Protein AF-A0A956PNG9-F1 (afdb_monomer_lite)

Sequence (111 aa):
MTDDPRANLARVPSYIQSGRLEEAERLLISVLRDAEEESDTYWEGLLTLTELYERQERYREALILSREVPDKLSPDSELGKRGRRLRARLHEAEGEDDLARDCLRSLGLWS

Radius of gyration: 14.2 Å; chains: 1; bounding box: 41×21×38 Å

Secondary structure (DSSP, 8-state):
----HHHHHHHHHHHHHTT-HHHHHHHHHHHHHHSPTTSHHHHHHHHHHHHHHHHTT-HHHHHHHHTTSTTTS-TTSHHHHHHHHHHHHHHHHTT-HHHHHHHHHTTT---

pLDDT: mean 90.23, std 11.83, range [42.38, 98.06]

Foldseek 3Di:
DLPALQVLLVCLVVCVVVVVLVVSLVSLVSSCVRDDPPDPSNLSSLLVNLVSCVVVVVLVVSLVSLVVQAPSDDLPDPSNVSSLQSNLVSCVSVVVNVSSVVSVVSNVNDD

Structure (mmCIF, N/CA/C/O backbone):
data_AF-A0A956PNG9-F1
#
_entry.id   AF-A0A956PNG9-F1
#
loop_
_atom_site.group_PDB
_atom_site.id
_atom_site.type_symbol
_atom_site.label_atom_id
_atom_site.label_alt_id
_atom_site.label_comp_id
_atom_site.label_asym_id
_atom_site.label_entity_id
_atom_site.label_seq_id
_atom_site.pdbx_PDB_ins_code
_atom_site.Cartn_x
_atom_site.Cartn_y
_atom_site.Cartn_z
_atom_site.occupancy
_atom_site.B_iso_or_equiv
_atom_site.auth_seq_id
_atom_site.auth_comp_id
_atom_site.auth_asym_id
_atom_site.auth_atom_id
_atom_site.pdbx_PDB_model_num
ATOM 1 N N . MET A 1 1 ? 22.712 3.389 12.813 1.00 44.28 1 MET A N 1
ATOM 2 C CA . MET A 1 1 ? 22.527 2.450 11.693 1.00 44.28 1 MET A CA 1
ATOM 3 C C . MET A 1 1 ? 21.123 2.668 11.185 1.00 44.28 1 MET A C 1
ATOM 5 O O . MET A 1 1 ? 20.191 2.415 11.933 1.00 44.28 1 MET A O 1
ATOM 9 N N . THR A 1 2 ? 20.977 3.256 10.005 1.00 57.44 2 THR A N 1
ATOM 10 C CA . THR A 1 2 ? 19.720 3.199 9.256 1.00 57.44 2 THR A CA 1
ATOM 11 C C . THR A 1 2 ? 19.603 1.767 8.744 1.00 57.44 2 THR A C 1
ATOM 13 O O . THR A 1 2 ? 20.495 1.298 8.039 1.00 57.44 2 THR A O 1
ATOM 16 N N . ASP A 1 3 ? 18.590 1.037 9.209 1.00 72.81 3 ASP A N 1
ATOM 17 C CA . ASP A 1 3 ? 18.299 -0.310 8.712 1.00 72.81 3 ASP A CA 1
ATOM 18 C C . ASP A 1 3 ? 17.940 -0.227 7.217 1.00 72.81 3 ASP A C 1
ATOM 20 O O . ASP A 1 3 ? 17.276 0.721 6.795 1.00 72.81 3 ASP A O 1
ATOM 24 N N . ASP A 1 4 ? 18.386 -1.205 6.422 1.00 91.19 4 ASP A N 1
ATOM 25 C CA . ASP A 1 4 ? 18.098 -1.301 4.984 1.00 91.19 4 ASP A CA 1
ATOM 26 C C . ASP A 1 4 ? 16.578 -1.184 4.728 1.00 91.19 4 ASP A C 1
ATOM 28 O O . ASP A 1 4 ? 15.807 -1.953 5.320 1.00 91.19 4 ASP A O 1
ATOM 32 N N . PRO A 1 5 ? 16.111 -0.249 3.872 1.00 95.56 5 PRO A N 1
ATOM 33 C CA . PRO A 1 5 ? 14.685 -0.052 3.610 1.00 95.56 5 PRO A CA 1
ATOM 34 C C . PRO A 1 5 ? 13.999 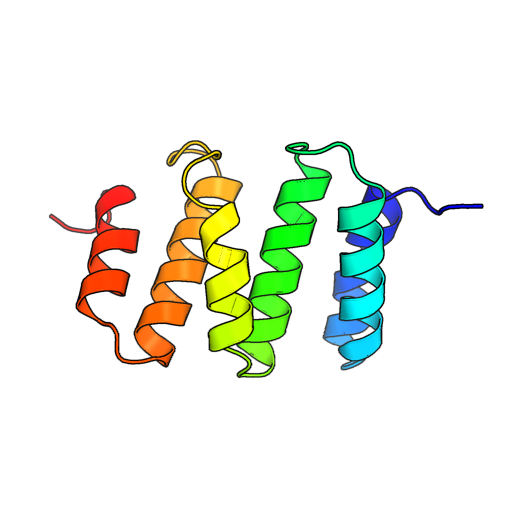-1.339 3.141 1.00 95.56 5 PRO A C 1
ATOM 36 O O . PRO A 1 5 ? 12.860 -1.603 3.527 1.00 95.56 5 PRO A O 1
ATOM 39 N N . ARG A 1 6 ? 14.699 -2.204 2.398 1.00 96.25 6 ARG A N 1
ATOM 40 C CA . ARG A 1 6 ? 14.147 -3.496 1.981 1.00 96.25 6 ARG A CA 1
ATOM 41 C C . ARG A 1 6 ? 13.960 -4.446 3.167 1.00 96.25 6 ARG A C 1
ATOM 43 O O . ARG A 1 6 ? 12.920 -5.096 3.281 1.00 96.25 6 ARG A O 1
ATOM 50 N N . ALA A 1 7 ? 14.932 -4.512 4.075 1.00 95.88 7 ALA A N 1
ATOM 51 C CA . ALA A 1 7 ? 14.825 -5.299 5.304 1.00 95.88 7 ALA A CA 1
ATOM 52 C C . ALA A 1 7 ? 13.705 -4.788 6.227 1.00 95.88 7 ALA A C 1
ATOM 54 O O . ALA A 1 7 ? 12.972 -5.584 6.818 1.00 95.88 7 ALA A O 1
ATOM 55 N N . ASN A 1 8 ? 13.534 -3.469 6.326 1.00 96.12 8 ASN A N 1
ATOM 56 C CA . ASN A 1 8 ? 12.442 -2.861 7.082 1.00 96.12 8 ASN A CA 1
ATOM 57 C C . ASN A 1 8 ? 11.078 -3.205 6.484 1.00 96.12 8 ASN A C 1
ATOM 59 O O . ASN A 1 8 ? 10.193 -3.660 7.210 1.00 96.12 8 ASN A O 1
ATOM 63 N N . LEU A 1 9 ? 10.929 -3.082 5.165 1.00 97.31 9 LEU A N 1
ATOM 64 C CA . LEU A 1 9 ? 9.707 -3.456 4.461 1.00 97.31 9 LEU A CA 1
ATOM 65 C C . LEU A 1 9 ? 9.335 -4.927 4.703 1.00 97.31 9 LEU A C 1
ATOM 67 O O . LEU A 1 9 ? 8.191 -5.226 5.043 1.00 97.31 9 LEU A O 1
ATOM 71 N N . ALA A 1 10 ? 10.307 -5.842 4.639 1.00 97.38 10 ALA A N 1
ATOM 72 C CA . ALA A 1 10 ? 10.082 -7.271 4.869 1.00 97.38 10 ALA A CA 1
ATOM 73 C C . ALA A 1 10 ? 9.545 -7.601 6.277 1.00 97.38 10 ALA A C 1
ATOM 75 O O . ALA A 1 10 ? 8.921 -8.644 6.480 1.00 97.38 10 ALA A O 1
ATOM 76 N N . ARG A 1 11 ? 9.759 -6.722 7.264 1.00 96.81 11 ARG A N 1
ATOM 77 C CA . ARG A 1 11 ? 9.275 -6.905 8.641 1.00 96.81 11 ARG A CA 1
ATOM 78 C C . ARG A 1 11 ? 7.842 -6.415 8.833 1.00 96.81 11 ARG A C 1
ATOM 80 O O . ARG A 1 11 ? 7.168 -6.919 9.734 1.00 96.81 11 ARG A O 1
ATOM 87 N N . VAL A 1 12 ? 7.367 -5.480 8.005 1.00 97.88 12 VAL A N 1
ATOM 88 C CA . VAL A 1 12 ? 6.043 -4.840 8.119 1.00 97.88 12 VAL A CA 1
ATOM 89 C C . VAL A 1 12 ? 4.897 -5.849 8.289 1.00 97.88 12 VAL A C 1
ATOM 91 O O . VAL A 1 12 ? 4.106 -5.661 9.219 1.00 97.88 12 VAL A O 1
ATOM 94 N N . PRO A 1 13 ? 4.806 -6.954 7.513 1.00 97.38 13 PRO A N 1
ATOM 95 C CA . PRO A 1 13 ? 3.708 -7.910 7.657 1.00 97.38 13 PRO A CA 1
ATOM 96 C C . PRO A 1 13 ? 3.561 -8.478 9.074 1.00 97.38 13 PRO A C 1
ATOM 98 O O . PRO A 1 13 ? 2.440 -8.651 9.540 1.00 97.38 13 PRO A O 1
ATOM 101 N N . SER A 1 14 ? 4.667 -8.707 9.792 1.00 97.69 14 SER A N 1
ATOM 102 C CA . SER A 1 14 ? 4.630 -9.229 11.167 1.00 97.69 14 SER A CA 1
ATOM 103 C C . SER A 1 14 ? 4.002 -8.249 12.163 1.00 97.69 14 SER A C 1
ATOM 105 O O . SER A 1 14 ? 3.257 -8.662 13.055 1.00 97.69 14 SER A O 1
ATOM 107 N N . TYR A 1 15 ? 4.245 -6.946 11.987 1.00 97.69 15 TYR A N 1
ATOM 108 C CA . TYR A 1 15 ? 3.636 -5.901 12.809 1.00 97.69 15 TYR A CA 1
ATOM 109 C C . TYR A 1 15 ? 2.138 -5.811 12.515 1.00 97.69 15 TYR A C 1
ATOM 111 O O . TYR A 1 15 ? 1.336 -5.848 13.447 1.00 97.69 15 TYR A O 1
ATOM 119 N N . ILE A 1 16 ? 1.755 -5.806 11.232 1.00 97.06 16 ILE A N 1
ATOM 120 C CA . ILE A 1 16 ? 0.346 -5.788 10.811 1.00 97.06 16 ILE A CA 1
ATOM 121 C C . ILE A 1 16 ? -0.408 -7.009 11.354 1.00 97.06 16 ILE A C 1
ATOM 123 O O . ILE A 1 16 ? -1.478 -6.858 11.939 1.00 97.06 16 ILE A O 1
ATOM 127 N N . GLN A 1 17 ? 0.152 -8.213 11.208 1.00 96.69 17 GLN A N 1
ATOM 128 C CA . GLN A 1 17 ? -0.456 -9.459 11.696 1.00 96.69 17 GLN A CA 1
ATOM 129 C C . GLN A 1 17 ? -0.618 -9.481 13.219 1.00 96.69 17 GLN A C 1
ATOM 131 O O . GLN A 1 17 ? -1.569 -10.068 13.726 1.00 96.69 17 GLN A O 1
ATOM 136 N N . SER A 1 18 ? 0.280 -8.811 13.943 1.00 96.94 18 SER A N 1
ATOM 137 C CA . SER A 1 18 ? 0.221 -8.693 15.404 1.00 96.94 18 SER A CA 1
ATOM 138 C C . SER A 1 18 ? -0.666 -7.534 15.884 1.00 96.94 18 SER A C 1
ATOM 140 O O . SER A 1 18 ? -0.683 -7.248 17.078 1.00 96.94 18 SER A O 1
ATOM 142 N N . GLY A 1 19 ? -1.357 -6.826 14.981 1.00 96.44 19 GLY A N 1
ATOM 143 C CA . GLY A 1 19 ? -2.187 -5.659 15.310 1.00 96.44 19 GLY A CA 1
ATOM 144 C C . GLY A 1 19 ? -1.396 -4.397 15.676 1.00 96.44 19 GLY A C 1
ATOM 145 O O . GLY A 1 19 ? -1.969 -3.425 16.151 1.00 96.44 19 GLY A O 1
ATOM 146 N N . ARG A 1 20 ? -0.081 -4.391 15.449 1.00 97.62 20 ARG A N 1
ATOM 147 C CA . ARG A 1 20 ? 0.847 -3.309 15.805 1.00 97.62 20 ARG A CA 1
ATOM 148 C C . ARG A 1 20 ? 0.902 -2.257 14.692 1.00 97.62 20 ARG A C 1
ATOM 150 O O . ARG A 1 20 ? 1.941 -2.063 14.054 1.00 97.62 20 ARG A O 1
ATOM 157 N N . LEU A 1 21 ? -0.242 -1.640 14.398 1.00 96.88 21 LEU A N 1
ATOM 158 C CA . LEU A 1 21 ? -0.434 -0.834 13.188 1.00 96.88 21 LEU A CA 1
ATOM 159 C C . LEU A 1 21 ? 0.386 0.464 13.199 1.00 96.88 21 LEU A C 1
ATOM 161 O O . LEU A 1 21 ? 1.004 0.785 12.188 1.00 96.88 21 LEU A O 1
ATOM 165 N N . GLU A 1 22 ? 0.506 1.153 14.335 1.00 96.56 22 GLU A N 1
ATOM 166 C CA . GLU A 1 22 ? 1.295 2.393 14.440 1.00 96.56 22 GLU A CA 1
ATOM 167 C C . GLU A 1 22 ? 2.795 2.146 14.232 1.00 96.56 22 GLU A C 1
ATOM 169 O O . GLU A 1 22 ? 3.553 3.012 13.795 1.00 96.56 22 GLU A O 1
ATOM 174 N N . GLU A 1 23 ? 3.261 0.952 14.580 1.00 97.25 23 GLU A N 1
ATOM 175 C CA . GLU A 1 23 ? 4.659 0.563 14.422 1.00 97.25 23 GLU A CA 1
ATOM 176 C C . GLU A 1 23 ? 4.949 0.112 12.995 1.00 97.25 23 GLU A C 1
ATOM 178 O O . GLU A 1 23 ? 6.009 0.451 12.469 1.00 97.25 23 GLU A O 1
ATOM 183 N N . ALA A 1 24 ? 3.991 -0.559 12.349 1.00 98.06 24 ALA A N 1
ATOM 184 C CA . ALA A 1 24 ? 4.030 -0.798 10.911 1.00 98.06 24 ALA A CA 1
ATOM 185 C C . ALA A 1 24 ? 4.067 0.527 10.127 1.00 98.06 24 ALA A C 1
ATOM 187 O O . ALA A 1 24 ? 4.902 0.676 9.240 1.00 98.06 24 ALA A O 1
ATOM 188 N N . GLU A 1 25 ? 3.232 1.504 10.493 1.00 98.06 25 GLU A N 1
ATOM 189 C CA . GLU A 1 25 ? 3.194 2.836 9.874 1.00 98.06 25 GLU A CA 1
ATOM 190 C C . GLU A 1 25 ? 4.535 3.562 10.015 1.00 98.06 25 GLU A C 1
ATOM 192 O O . GLU A 1 25 ? 5.123 3.975 9.016 1.00 98.06 25 GLU A O 1
ATOM 197 N N . ARG A 1 26 ? 5.083 3.646 11.236 1.00 97.44 26 ARG A N 1
ATOM 198 C CA . ARG A 1 26 ? 6.409 4.246 11.470 1.00 97.44 26 ARG A CA 1
ATOM 199 C C . ARG A 1 26 ? 7.508 3.571 10.652 1.00 97.44 26 ARG A C 1
ATOM 201 O O . ARG A 1 26 ? 8.400 4.254 10.146 1.00 97.44 26 ARG A O 1
ATOM 208 N N . LEU A 1 27 ? 7.453 2.246 10.529 1.00 97.25 27 LEU A N 1
ATOM 209 C CA .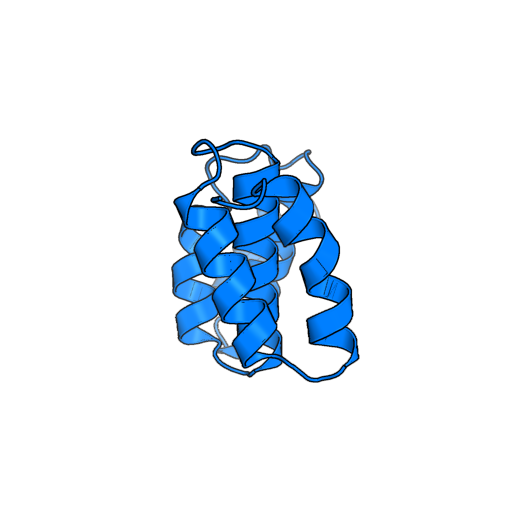 LEU A 1 27 ? 8.433 1.491 9.758 1.00 97.25 27 LEU A CA 1
ATOM 210 C C . LEU A 1 27 ? 8.308 1.787 8.260 1.00 97.25 27 LEU A C 1
ATOM 212 O O . LEU A 1 27 ? 9.319 2.059 7.623 1.00 97.25 27 LEU A O 1
ATOM 216 N N . LEU A 1 28 ? 7.088 1.819 7.719 1.00 97.81 28 LEU A N 1
ATOM 217 C CA . LEU A 1 28 ? 6.820 2.175 6.322 1.00 97.81 28 LEU A CA 1
ATOM 218 C C . LEU A 1 28 ? 7.246 3.611 5.996 1.00 97.81 28 LEU A C 1
ATOM 220 O O . LEU A 1 28 ? 7.856 3.840 4.957 1.00 97.81 28 LEU A O 1
ATOM 224 N N . ILE A 1 29 ? 7.017 4.567 6.900 1.00 96.81 29 ILE A N 1
ATOM 225 C CA . ILE A 1 29 ? 7.515 5.943 6.747 1.00 96.81 29 ILE A CA 1
ATOM 226 C C . ILE A 1 29 ? 9.051 5.961 6.682 1.00 96.81 29 ILE A C 1
ATOM 228 O O . ILE A 1 29 ? 9.624 6.689 5.874 1.00 96.81 29 ILE A O 1
ATOM 232 N N . SER A 1 30 ? 9.734 5.139 7.490 1.00 96.50 30 SER A N 1
ATOM 233 C CA . SER A 1 30 ? 11.193 4.994 7.395 1.00 96.50 30 SER A CA 1
ATOM 234 C C . SER A 1 30 ? 11.623 4.383 6.061 1.00 96.50 30 SER A C 1
ATOM 236 O O . SER A 1 30 ? 12.581 4.867 5.471 1.00 96.50 30 SER A O 1
ATOM 238 N N . VAL A 1 31 ? 10.913 3.360 5.567 1.00 97.00 31 VAL A N 1
ATOM 239 C CA . VAL A 1 31 ? 11.173 2.760 4.245 1.00 97.00 31 VAL A CA 1
ATOM 240 C C . VAL A 1 31 ? 11.087 3.821 3.153 1.00 97.00 31 VAL A C 1
ATOM 242 O O . VAL A 1 31 ? 12.012 3.939 2.362 1.00 97.00 31 VAL A O 1
ATOM 245 N N . LEU A 1 32 ? 10.020 4.623 3.140 1.00 95.31 32 LEU A N 1
ATOM 246 C CA . LEU A 1 32 ? 9.804 5.660 2.127 1.00 95.31 32 LEU A CA 1
ATOM 247 C C . LEU A 1 32 ? 10.842 6.783 2.175 1.00 95.31 32 LEU A C 1
ATOM 249 O O . LEU A 1 32 ? 11.178 7.343 1.138 1.00 95.31 32 LEU A O 1
ATOM 253 N N . ARG A 1 33 ? 11.350 7.112 3.366 1.00 95.88 33 ARG A N 1
ATOM 254 C CA . ARG A 1 33 ? 12.402 8.121 3.535 1.00 95.88 33 ARG A CA 1
ATOM 255 C C . ARG A 1 33 ? 13.766 7.628 3.049 1.00 95.88 33 ARG A C 1
ATOM 257 O O . ARG A 1 33 ? 14.547 8.428 2.544 1.00 95.88 33 ARG A O 1
ATOM 264 N N . ASP A 1 34 ? 14.064 6.350 3.273 1.00 95.94 34 ASP A N 1
ATOM 265 C CA . ASP A 1 34 ? 15.414 5.805 3.117 1.00 95.94 34 ASP A CA 1
ATOM 266 C C . ASP A 1 34 ? 15.592 5.016 1.798 1.00 95.94 34 ASP A C 1
ATOM 268 O O . ASP A 1 34 ? 16.724 4.754 1.390 1.00 95.94 34 ASP A O 1
ATOM 272 N N . ALA A 1 35 ? 14.502 4.630 1.123 1.00 95.50 35 ALA A N 1
ATOM 273 C CA . ALA A 1 35 ? 14.535 3.993 -0.193 1.00 95.50 35 ALA A CA 1
ATOM 274 C C . ALA A 1 35 ? 14.889 4.989 -1.308 1.00 95.50 35 ALA A C 1
ATOM 276 O O . ALA A 1 35 ? 14.537 6.165 -1.251 1.00 95.50 35 ALA A O 1
ATOM 277 N N . GLU A 1 36 ? 15.541 4.490 -2.360 1.00 94.44 36 GLU A N 1
ATOM 278 C CA . GLU A 1 36 ? 15.708 5.244 -3.603 1.00 94.44 36 GLU A CA 1
ATOM 279 C C . GLU A 1 36 ? 14.331 5.535 -4.214 1.00 94.44 36 GLU A C 1
ATOM 281 O O . GLU A 1 36 ? 13.490 4.633 -4.318 1.00 94.44 36 GLU A O 1
ATOM 286 N N . GLU A 1 37 ? 14.098 6.795 -4.585 1.00 90.44 37 GLU A N 1
ATOM 287 C CA . GLU A 1 37 ? 12.833 7.239 -5.167 1.00 90.44 37 GLU A CA 1
ATOM 288 C C . GLU A 1 37 ? 12.515 6.415 -6.421 1.00 90.44 37 GLU A C 1
ATOM 290 O O . GLU A 1 37 ? 13.392 6.105 -7.223 1.00 90.44 37 GLU A O 1
ATOM 295 N N . GLU A 1 38 ? 11.252 6.023 -6.566 1.00 88.81 38 GLU A N 1
ATOM 296 C CA . GLU A 1 38 ? 10.762 5.191 -7.673 1.00 88.81 38 GLU A CA 1
ATOM 297 C C . GLU A 1 38 ? 11.357 3.771 -7.779 1.00 88.81 38 GLU A C 1
ATOM 299 O O . GLU A 1 38 ? 11.039 3.050 -8.727 1.00 88.81 38 GLU A O 1
ATOM 304 N N . SER A 1 39 ? 12.152 3.317 -6.806 1.00 93.12 39 SER A N 1
ATOM 305 C CA . SER A 1 39 ? 12.555 1.908 -6.715 1.00 93.12 39 SER A CA 1
ATOM 306 C C . SER A 1 39 ? 11.375 0.988 -6.372 1.00 93.12 39 SER A C 1
ATOM 308 O O . SER A 1 39 ? 10.377 1.416 -5.788 1.00 93.12 39 SER A O 1
ATOM 310 N N . ASP A 1 40 ? 11.505 -0.313 -6.647 1.00 93.12 40 ASP A N 1
ATOM 311 C CA . ASP A 1 40 ? 10.492 -1.308 -6.254 1.00 93.12 40 ASP A CA 1
ATOM 312 C C . ASP A 1 40 ? 10.207 -1.267 -4.743 1.00 93.12 40 ASP A C 1
ATOM 314 O O . ASP A 1 40 ? 9.051 -1.309 -4.328 1.00 93.12 40 ASP A O 1
ATOM 318 N N . THR A 1 41 ? 11.244 -1.097 -3.914 1.00 96.12 41 THR A N 1
ATOM 319 C CA . THR A 1 41 ? 11.105 -0.959 -2.453 1.00 96.12 41 THR A CA 1
ATOM 320 C C . THR A 1 41 ? 10.275 0.269 -2.076 1.00 96.12 41 THR A C 1
ATOM 322 O O . THR A 1 41 ? 9.439 0.194 -1.173 1.00 96.12 41 THR A O 1
ATOM 325 N N . TYR A 1 42 ? 10.487 1.394 -2.766 1.00 95.06 42 TYR A N 1
ATOM 326 C CA . TYR A 1 42 ? 9.713 2.615 -2.554 1.00 95.06 42 TYR A CA 1
ATOM 327 C C . TYR A 1 42 ? 8.237 2.390 -2.904 1.00 95.06 42 TYR A C 1
ATOM 329 O O . TYR A 1 42 ? 7.357 2.654 -2.082 1.00 95.06 42 TYR A O 1
ATOM 337 N N . TRP A 1 43 ? 7.953 1.820 -4.079 1.00 94.75 43 TRP A N 1
ATOM 338 C CA . TRP A 1 43 ? 6.582 1.562 -4.523 1.00 94.75 43 TRP A CA 1
ATOM 339 C C . TRP A 1 43 ? 5.850 0.534 -3.663 1.00 94.75 43 TRP A C 1
ATOM 341 O O . TRP A 1 43 ? 4.685 0.739 -3.312 1.00 94.75 43 TRP A O 1
ATOM 351 N N . GLU A 1 44 ? 6.517 -0.554 -3.281 1.00 96.25 44 GLU A N 1
ATOM 352 C CA . GLU A 1 44 ? 5.956 -1.539 -2.359 1.00 96.25 44 GLU A CA 1
ATOM 353 C C . GLU A 1 44 ? 5.667 -0.926 -0.985 1.00 96.25 44 GLU A C 1
ATOM 355 O O . GLU A 1 44 ? 4.607 -1.194 -0.410 1.00 96.25 44 GLU A O 1
ATOM 360 N N . GLY A 1 45 ? 6.567 -0.080 -0.474 1.00 96.81 45 GLY A N 1
ATOM 361 C CA . GLY A 1 45 ? 6.368 0.661 0.769 1.00 96.81 45 GLY A CA 1
ATOM 362 C C . GLY A 1 45 ? 5.157 1.591 0.697 1.00 96.81 45 GLY A C 1
ATOM 363 O O . GLY A 1 45 ? 4.300 1.557 1.581 1.00 96.81 45 GLY A O 1
ATOM 364 N N . LEU A 1 46 ? 5.031 2.361 -0.384 1.00 96.56 46 LEU A N 1
ATOM 365 C CA . LEU A 1 46 ? 3.954 3.336 -0.560 1.00 96.56 46 LEU A CA 1
ATOM 366 C C . LEU A 1 46 ? 2.585 2.655 -0.677 1.00 96.56 46 LEU A C 1
ATOM 368 O O . LEU A 1 46 ? 1.622 3.054 -0.018 1.00 96.56 46 LEU A O 1
ATOM 372 N N . LEU A 1 47 ? 2.511 1.577 -1.461 1.00 96.31 47 LEU A N 1
ATOM 373 C CA . LEU A 1 47 ? 1.313 0.747 -1.589 1.00 96.31 47 LEU A CA 1
ATOM 374 C C . LEU A 1 47 ? 0.907 0.121 -0.256 1.00 96.31 47 LEU A C 1
ATOM 376 O O . LEU A 1 47 ? -0.266 0.140 0.107 1.00 96.31 47 LEU A O 1
ATOM 380 N N . THR A 1 48 ? 1.877 -0.401 0.492 1.00 97.69 48 THR A N 1
ATOM 381 C CA . THR A 1 48 ? 1.613 -1.049 1.780 1.00 97.69 48 THR A CA 1
ATOM 382 C C . THR A 1 48 ? 1.165 -0.037 2.836 1.00 97.69 48 THR A C 1
ATOM 384 O O . THR A 1 48 ? 0.281 -0.344 3.632 1.00 97.69 48 THR A O 1
ATOM 387 N N . LEU A 1 49 ? 1.702 1.188 2.825 1.00 97.88 49 LEU A N 1
ATOM 388 C CA . LEU A 1 49 ? 1.225 2.274 3.690 1.00 97.88 49 LEU A CA 1
ATOM 389 C C . LEU A 1 49 ? -0.201 2.697 3.332 1.00 97.88 49 LEU A C 1
ATOM 391 O O . LEU A 1 49 ? -1.038 2.879 4.212 1.00 97.88 49 LEU A O 1
ATOM 395 N N . THR A 1 50 ? -0.499 2.772 2.039 1.00 97.31 50 THR A N 1
ATOM 396 C CA . THR A 1 50 ? -1.843 3.092 1.551 1.00 97.31 50 THR A CA 1
ATOM 397 C C . THR A 1 50 ? -2.863 2.026 1.980 1.00 97.31 50 THR A C 1
ATOM 399 O O . THR A 1 50 ? -3.934 2.362 2.481 1.00 97.31 50 THR A O 1
ATOM 402 N N . GLU A 1 51 ? -2.525 0.739 1.864 1.00 97.19 51 GLU A N 1
ATOM 403 C CA . GLU A 1 51 ? -3.352 -0.372 2.367 1.00 97.19 51 GLU A CA 1
ATOM 404 C C . GLU A 1 51 ? -3.491 -0.354 3.893 1.00 97.19 51 GLU A C 1
ATOM 406 O O . GLU A 1 51 ? -4.541 -0.696 4.433 1.00 97.19 51 GLU A O 1
ATOM 411 N N . LEU A 1 52 ? -2.443 0.046 4.614 1.00 98.06 52 LEU A N 1
ATOM 412 C CA . LEU A 1 52 ? -2.500 0.178 6.065 1.00 98.06 52 LEU A CA 1
ATOM 413 C C . LEU A 1 52 ? -3.492 1.271 6.491 1.00 98.06 52 LEU A C 1
ATOM 415 O O . LEU A 1 52 ? -4.185 1.095 7.494 1.00 98.06 52 LEU A O 1
ATOM 419 N N . TYR A 1 53 ? -3.585 2.368 5.739 1.00 97.81 53 TYR A N 1
ATOM 420 C CA . TYR A 1 53 ? -4.585 3.414 5.958 1.00 97.81 53 TYR A CA 1
ATOM 421 C C . TYR A 1 53 ? -5.989 2.969 5.557 1.00 97.81 53 TYR A C 1
ATOM 423 O O . TYR A 1 53 ? -6.921 3.202 6.321 1.00 97.81 53 TYR A O 1
ATOM 431 N N . GLU A 1 54 ? -6.142 2.255 4.437 1.00 96.31 54 GLU A N 1
ATOM 432 C CA . GLU A 1 54 ? -7.411 1.611 4.061 1.00 96.31 54 GLU A CA 1
ATOM 433 C C . GLU A 1 54 ? -7.938 0.725 5.204 1.00 96.31 54 GLU A C 1
ATOM 435 O O . GLU A 1 54 ? -9.081 0.864 5.627 1.00 96.31 54 GLU A O 1
ATOM 440 N N . ARG A 1 55 ? -7.085 -0.144 5.764 1.00 94.94 55 ARG A N 1
ATOM 441 C CA . ARG A 1 55 ? -7.439 -1.052 6.872 1.00 94.94 55 ARG A CA 1
ATOM 442 C C . ARG A 1 55 ? -7.822 -0.339 8.169 1.00 94.94 55 ARG A C 1
ATOM 444 O O . ARG A 1 55 ? -8.445 -0.956 9.026 1.00 94.94 55 ARG A O 1
ATOM 451 N N . GLN A 1 56 ? -7.391 0.906 8.335 1.00 96.19 56 GLN A N 1
ATOM 452 C CA . GLN A 1 56 ? -7.725 1.761 9.474 1.00 96.19 56 GLN A CA 1
ATOM 453 C C . GLN A 1 56 ? -8.899 2.700 9.167 1.00 96.19 56 GLN A C 1
ATOM 455 O O . GLN A 1 56 ? -9.162 3.606 9.952 1.00 96.19 56 GLN A O 1
ATOM 460 N N . GLU A 1 57 ? -9.564 2.529 8.018 1.00 96.44 57 GLU A N 1
ATOM 461 C CA . GLU A 1 57 ? -10.645 3.399 7.535 1.00 96.44 57 GLU A CA 1
ATOM 462 C C . GLU A 1 57 ? -10.212 4.871 7.367 1.00 96.44 57 GLU A C 1
ATOM 464 O O . GLU A 1 57 ? -11.023 5.794 7.306 1.00 96.44 57 GLU A O 1
ATOM 469 N N . ARG A 1 58 ? -8.901 5.108 7.232 1.00 97.56 58 ARG A N 1
ATOM 470 C CA . ARG A 1 58 ? -8.288 6.416 6.958 1.00 97.56 58 ARG A CA 1
ATOM 471 C C . ARG A 1 58 ? -8.308 6.694 5.451 1.00 97.56 58 ARG A C 1
ATOM 473 O O . ARG A 1 58 ? -7.280 6.993 4.840 1.00 97.56 58 ARG A O 1
ATOM 480 N N . TYR A 1 59 ? -9.483 6.572 4.831 1.00 95.94 59 TYR A N 1
ATOM 481 C CA . TYR A 1 59 ? -9.640 6.552 3.370 1.00 95.94 59 TYR A CA 1
ATOM 482 C C . TYR A 1 59 ? -9.139 7.823 2.685 1.00 95.94 59 TYR A C 1
ATOM 484 O O . TYR A 1 59 ? -8.499 7.739 1.643 1.00 95.94 59 TYR A O 1
ATOM 492 N N . ARG A 1 60 ? -9.329 9.000 3.293 1.00 92.94 60 ARG A N 1
ATOM 493 C CA . ARG A 1 60 ? -8.803 10.265 2.749 1.00 92.94 60 ARG A CA 1
ATOM 494 C C . ARG A 1 60 ? -7.279 10.306 2.698 1.00 92.94 60 ARG A C 1
ATOM 496 O O . ARG A 1 60 ? -6.713 10.748 1.703 1.00 92.94 60 ARG A O 1
ATOM 503 N N . GLU A 1 61 ? -6.612 9.841 3.750 1.00 95.38 61 GLU A N 1
ATOM 504 C CA . GLU A 1 61 ? -5.147 9.774 3.790 1.00 95.38 61 GLU A CA 1
ATOM 505 C C . GLU A 1 61 ? -4.629 8.738 2.792 1.00 95.38 61 GLU A C 1
ATOM 507 O O . GLU A 1 61 ? -3.682 9.005 2.052 1.00 95.38 61 GLU A O 1
ATOM 512 N N . ALA A 1 62 ? -5.302 7.588 2.708 1.00 96.62 62 ALA A N 1
ATOM 513 C CA . ALA A 1 62 ? -5.008 6.573 1.708 1.00 96.62 62 ALA A CA 1
ATOM 514 C C . ALA A 1 62 ? -5.191 7.117 0.280 1.00 96.62 62 ALA A C 1
ATOM 516 O O . ALA A 1 62 ? -4.332 6.904 -0.570 1.00 96.62 62 ALA A O 1
ATOM 517 N N . LEU A 1 63 ? -6.259 7.873 0.005 1.00 94.69 63 LEU A N 1
ATOM 518 C CA . LEU A 1 63 ? -6.499 8.471 -1.308 1.00 94.69 63 LEU A CA 1
ATOM 519 C C . LEU A 1 63 ? -5.398 9.454 -1.693 1.00 94.69 63 LEU A C 1
ATOM 521 O O . LEU A 1 63 ? -4.943 9.413 -2.835 1.00 94.69 63 LEU A O 1
ATOM 525 N N . ILE A 1 64 ? -4.939 10.293 -0.759 1.00 93.38 64 ILE A N 1
ATOM 526 C CA . ILE A 1 64 ? -3.820 11.216 -0.992 1.00 93.38 64 ILE A CA 1
ATOM 527 C C . ILE A 1 64 ? -2.576 10.439 -1.437 1.00 93.38 64 ILE A C 1
ATOM 529 O O . ILE A 1 64 ? -2.026 10.755 -2.490 1.00 93.38 64 ILE A O 1
ATOM 533 N N . LEU A 1 65 ? -2.190 9.387 -0.709 1.00 92.75 65 LEU A N 1
ATOM 534 C CA . LEU A 1 65 ? -1.039 8.553 -1.077 1.00 92.75 65 LEU A CA 1
ATOM 535 C C . LEU A 1 65 ? -1.255 7.804 -2.398 1.00 92.75 65 LEU A C 1
ATOM 537 O O . LEU A 1 65 ? -0.362 7.734 -3.240 1.00 92.75 65 LEU A O 1
ATOM 541 N N . SER A 1 66 ? -2.466 7.292 -2.625 1.00 90.38 66 SER A N 1
ATOM 542 C CA . SER A 1 66 ? -2.810 6.529 -3.827 1.00 90.38 66 SER A CA 1
ATOM 543 C C . SER A 1 66 ? -2.705 7.341 -5.116 1.00 90.38 66 SER A C 1
ATOM 545 O O . SER A 1 66 ? -2.700 6.745 -6.187 1.00 90.38 66 SER A O 1
ATOM 547 N N . ARG A 1 67 ? -2.643 8.678 -5.043 1.00 85.00 67 ARG A N 1
ATOM 548 C CA . ARG A 1 67 ? -2.451 9.555 -6.208 1.00 85.00 67 ARG A CA 1
ATOM 549 C C . ARG A 1 67 ? -1.008 9.570 -6.699 1.00 85.00 67 ARG A C 1
ATOM 551 O O . ARG A 1 67 ? -0.796 9.877 -7.865 1.00 85.00 67 ARG A O 1
ATOM 558 N N . GLU A 1 68 ? -0.045 9.213 -5.855 1.00 77.31 68 GLU A N 1
ATOM 559 C CA . GLU A 1 68 ? 1.372 9.179 -6.237 1.00 77.31 68 GLU A CA 1
ATOM 560 C C . GLU A 1 68 ? 1.763 7.887 -6.978 1.00 77.31 68 GLU A C 1
ATOM 562 O O . GLU A 1 68 ? 2.744 7.855 -7.714 1.00 77.31 68 GLU A O 1
ATOM 567 N N . VAL A 1 69 ? 0.960 6.831 -6.834 1.00 69.88 69 VAL A N 1
ATOM 568 C CA . VAL A 1 69 ? 1.205 5.474 -7.352 1.00 69.88 69 VAL A CA 1
ATOM 569 C C . VAL A 1 69 ? 0.819 5.199 -8.831 1.00 69.88 69 VAL A C 1
ATOM 571 O O . VAL A 1 69 ? 1.542 4.443 -9.483 1.00 69.88 69 VAL A O 1
ATOM 574 N N . PRO A 1 70 ? -0.287 5.702 -9.427 1.00 59.88 70 PRO A N 1
ATOM 575 C CA . PRO A 1 70 ? -0.885 5.027 -10.591 1.00 59.88 70 PRO A CA 1
ATOM 576 C C . PRO A 1 70 ? -0.321 5.443 -11.954 1.00 59.88 70 PRO A C 1
ATOM 578 O O . PRO A 1 70 ? -0.495 4.696 -12.921 1.00 59.88 70 PRO A O 1
ATOM 581 N N . ASP A 1 71 ? 0.358 6.589 -12.037 1.00 65.56 71 ASP A N 1
ATOM 582 C CA . ASP A 1 71 ? 0.790 7.153 -13.325 1.00 65.56 71 ASP A CA 1
ATOM 583 C C . ASP A 1 71 ? 2.270 6.883 -13.635 1.00 65.56 71 ASP A C 1
ATOM 585 O O . ASP A 1 71 ? 2.671 6.927 -14.796 1.00 65.56 71 ASP A O 1
ATOM 589 N N . LYS A 1 72 ? 3.083 6.549 -12.621 1.00 76.06 72 LYS A N 1
ATOM 590 C CA . LYS A 1 72 ? 4.506 6.205 -12.806 1.00 76.06 72 LYS A CA 1
ATOM 591 C C . LYS A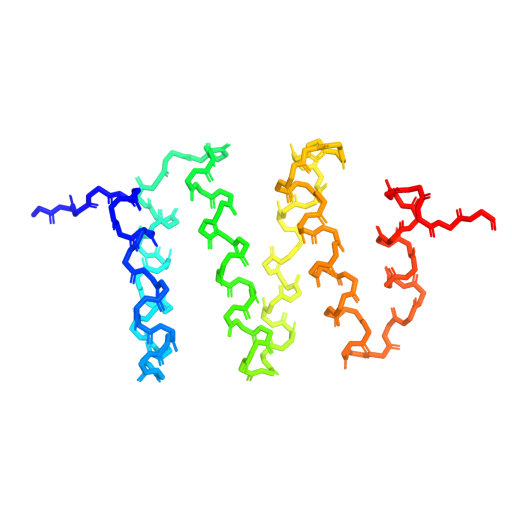 1 72 ? 4.743 4.711 -13.046 1.00 76.06 72 LYS A C 1
ATOM 593 O O . LYS A 1 72 ? 5.752 4.325 -13.629 1.00 76.06 72 LYS A O 1
ATOM 598 N N . LEU A 1 73 ? 3.809 3.860 -12.621 1.00 84.81 73 LEU A N 1
ATOM 599 C CA . LEU A 1 73 ? 3.900 2.410 -12.772 1.00 84.81 73 LEU A CA 1
ATOM 600 C C . LEU A 1 73 ? 3.161 1.928 -14.022 1.00 84.81 73 LEU A C 1
ATOM 602 O O . LEU A 1 73 ? 2.016 2.313 -14.275 1.00 84.81 73 LEU A O 1
ATOM 606 N N . SER A 1 74 ? 3.788 1.009 -14.762 1.00 85.12 74 SER A N 1
ATOM 607 C CA . SER A 1 74 ? 3.148 0.344 -15.903 1.00 85.12 74 SER A CA 1
ATOM 608 C C . SER A 1 74 ? 1.818 -0.314 -15.491 1.00 85.12 74 SER A C 1
ATOM 610 O O . SER A 1 74 ? 1.773 -0.995 -14.465 1.00 85.12 74 SER A O 1
ATOM 612 N N . PRO A 1 75 ? 0.725 -0.159 -16.263 1.00 80.00 75 PRO A N 1
ATOM 613 C CA . PRO A 1 75 ? -0.555 -0.831 -15.998 1.00 80.00 75 PRO A CA 1
ATOM 614 C C . PRO A 1 75 ? -0.474 -2.349 -16.030 1.00 80.00 75 PRO A C 1
ATOM 616 O O . PRO A 1 75 ? -1.265 -3.007 -15.354 1.00 80.00 75 PRO A O 1
ATOM 619 N N . ASP A 1 76 ? 0.525 -2.893 -16.716 1.00 84.69 76 ASP A N 1
ATOM 620 C CA . ASP A 1 76 ? 0.705 -4.332 -16.848 1.00 84.69 76 ASP A CA 1
ATOM 621 C C . ASP A 1 76 ? 1.593 -4.932 -15.748 1.00 84.69 76 ASP A C 1
ATOM 623 O O . ASP A 1 76 ? 1.619 -6.157 -15.590 1.00 84.69 76 ASP A O 1
ATOM 627 N N . SER A 1 77 ? 2.282 -4.100 -14.953 1.00 89.31 77 SER A N 1
ATOM 628 C CA . SER A 1 77 ? 3.095 -4.568 -13.825 1.00 89.31 77 SER A CA 1
ATOM 629 C C . SER A 1 77 ? 2.228 -4.930 -12.619 1.00 89.31 77 SER A C 1
ATOM 631 O O . SER A 1 77 ? 1.148 -4.376 -12.411 1.00 89.31 77 SER A O 1
ATOM 633 N N . GLU A 1 78 ? 2.709 -5.846 -11.778 1.00 91.06 78 GLU A N 1
ATOM 634 C CA . GLU A 1 78 ? 1.975 -6.245 -10.571 1.00 91.06 78 GLU A CA 1
ATOM 635 C C . GLU A 1 78 ? 1.776 -5.078 -9.597 1.00 91.06 78 GLU A C 1
ATOM 637 O O . GLU A 1 78 ? 0.685 -4.917 -9.047 1.00 91.06 78 GLU A O 1
ATOM 642 N N . LEU A 1 79 ? 2.774 -4.199 -9.451 1.00 91.44 79 LEU A N 1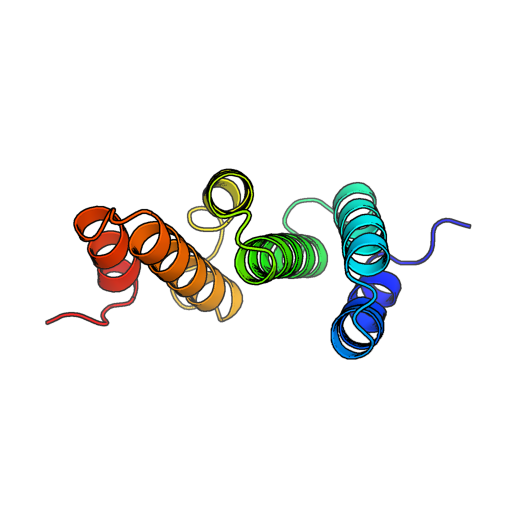
ATOM 643 C CA . LEU A 1 79 ? 2.652 -2.989 -8.633 1.00 91.44 79 LEU A CA 1
ATOM 644 C C . LEU A 1 79 ? 1.624 -2.012 -9.220 1.00 91.44 79 LEU A C 1
ATOM 646 O O . LEU A 1 79 ? 0.796 -1.478 -8.483 1.00 91.44 79 LEU A O 1
ATOM 650 N N . GLY A 1 80 ? 1.609 -1.828 -10.544 1.00 90.81 80 GLY A N 1
ATOM 651 C CA . GLY A 1 80 ? 0.636 -0.963 -11.210 1.00 90.81 80 GLY A CA 1
ATOM 652 C C . GLY A 1 80 ? -0.796 -1.490 -11.102 1.00 90.81 80 GLY A C 1
ATOM 653 O O . GLY A 1 80 ? -1.716 -0.726 -10.798 1.00 90.81 80 GLY A O 1
ATOM 654 N N . LYS A 1 81 ? -1.000 -2.803 -11.274 1.00 91.50 81 LYS A N 1
ATOM 655 C CA . LYS A 1 81 ? -2.304 -3.456 -11.054 1.00 91.50 81 LYS A CA 1
ATOM 656 C C . LYS A 1 81 ? -2.755 -3.329 -9.603 1.00 91.50 81 LYS A C 1
ATOM 658 O O . LYS A 1 81 ? -3.912 -2.980 -9.358 1.00 91.50 81 LYS A O 1
ATOM 663 N N . ARG A 1 82 ? -1.859 -3.591 -8.644 1.00 93.12 82 ARG A N 1
ATOM 664 C CA . ARG A 1 82 ? -2.133 -3.462 -7.204 1.00 93.12 82 ARG A CA 1
ATOM 665 C C . ARG A 1 82 ? -2.547 -2.035 -6.852 1.00 93.12 82 ARG A C 1
ATOM 667 O O . ARG A 1 82 ? -3.588 -1.859 -6.226 1.00 93.12 82 ARG A O 1
ATOM 674 N N . GLY A 1 83 ? -1.809 -1.030 -7.324 1.00 93.19 83 GLY A N 1
ATOM 675 C CA . GLY A 1 83 ? -2.125 0.380 -7.088 1.00 93.19 83 GLY A CA 1
ATOM 676 C C . GLY A 1 83 ? -3.477 0.807 -7.646 1.00 93.19 83 GLY A C 1
ATOM 677 O O . GLY A 1 83 ? -4.260 1.433 -6.934 1.00 93.19 83 GLY A O 1
ATOM 678 N N . ARG A 1 84 ? -3.809 0.408 -8.879 1.00 91.69 84 ARG A N 1
ATOM 679 C CA . ARG A 1 84 ? -5.111 0.730 -9.488 1.00 91.69 84 ARG A CA 1
ATOM 680 C C . ARG A 1 84 ? -6.284 0.072 -8.765 1.00 91.69 84 ARG A C 1
ATOM 682 O O . ARG A 1 84 ? -7.290 0.732 -8.524 1.00 91.69 84 ARG A O 1
ATOM 689 N N . ARG A 1 85 ? -6.148 -1.197 -8.361 1.00 93.12 85 ARG A N 1
ATOM 690 C CA . ARG A 1 85 ? -7.172 -1.891 -7.556 1.00 93.12 85 ARG A CA 1
ATOM 691 C C . ARG A 1 85 ? -7.345 -1.256 -6.182 1.00 93.12 85 ARG A C 1
ATOM 693 O O . ARG A 1 85 ? -8.470 -1.101 -5.725 1.00 93.12 85 ARG A O 1
ATOM 700 N N . LEU A 1 86 ? -6.246 -0.897 -5.522 1.00 94.88 86 LEU A N 1
ATOM 701 C CA . LEU A 1 86 ? -6.288 -0.212 -4.234 1.00 94.88 86 LEU A CA 1
ATOM 702 C C . LEU A 1 86 ? -7.005 1.133 -4.355 1.00 94.88 86 LEU A C 1
ATOM 704 O O . LEU A 1 86 ? -7.942 1.382 -3.609 1.00 94.88 86 LEU A O 1
ATOM 708 N N . ARG A 1 87 ? -6.639 1.954 -5.342 1.00 93.50 87 ARG A N 1
ATOM 709 C CA . ARG A 1 87 ? -7.294 3.244 -5.579 1.00 93.50 87 ARG A CA 1
ATOM 710 C C . ARG A 1 87 ? -8.783 3.101 -5.904 1.00 93.50 87 ARG A C 1
ATOM 712 O O . ARG A 1 87 ? -9.575 3.894 -5.411 1.00 93.50 87 ARG A O 1
ATOM 719 N N . ALA A 1 88 ? -9.172 2.077 -6.667 1.00 93.94 88 ALA A N 1
ATOM 720 C CA . ALA A 1 88 ? -10.582 1.784 -6.916 1.00 93.94 88 ALA A CA 1
ATOM 721 C C . ALA A 1 88 ? -11.348 1.501 -5.612 1.00 93.94 88 ALA A C 1
ATOM 723 O O . ALA A 1 88 ? -12.353 2.155 -5.359 1.00 93.94 88 ALA A O 1
ATOM 724 N N . ARG A 1 89 ? -10.826 0.617 -4.747 1.00 95.00 89 ARG A N 1
ATOM 725 C CA . ARG A 1 89 ? -11.438 0.310 -3.438 1.00 95.00 89 ARG A CA 1
ATOM 726 C C . ARG A 1 89 ? -11.562 1.539 -2.536 1.00 95.00 89 ARG A C 1
ATOM 728 O O . ARG A 1 89 ? -12.549 1.686 -1.827 1.00 95.00 89 ARG A O 1
ATOM 735 N N . LEU A 1 90 ? -10.577 2.435 -2.579 1.00 96.12 90 LEU A N 1
ATOM 736 C CA . LEU A 1 90 ? -10.618 3.686 -1.823 1.00 96.12 90 LEU A CA 1
ATOM 737 C C . LEU A 1 90 ? -11.705 4.643 -2.328 1.00 96.12 90 LEU A C 1
ATOM 739 O O . LEU A 1 90 ? -12.411 5.236 -1.518 1.00 96.12 90 LEU A O 1
ATOM 743 N N . HIS A 1 91 ? -11.864 4.770 -3.648 1.00 95.12 91 HIS A N 1
ATOM 744 C CA . HIS A 1 91 ? -12.955 5.548 -4.236 1.00 95.12 91 HIS A CA 1
ATOM 745 C C . HIS A 1 91 ? -14.326 4.929 -3.916 1.00 95.12 91 HIS A C 1
ATOM 747 O O . HIS A 1 91 ? -15.238 5.659 -3.545 1.00 95.12 91 HIS A O 1
ATOM 753 N N . GLU A 1 92 ? -14.468 3.598 -3.969 1.00 95.12 92 GLU A N 1
ATOM 754 C CA . GLU A 1 92 ? -15.694 2.896 -3.542 1.00 95.12 92 GLU A CA 1
ATOM 755 C C . GLU A 1 92 ? -16.030 3.186 -2.071 1.00 95.12 92 GLU A C 1
ATOM 757 O O . GLU A 1 92 ? -17.181 3.471 -1.744 1.00 95.12 92 GLU A O 1
ATOM 762 N N . ALA A 1 93 ? -15.029 3.172 -1.184 1.00 95.00 93 ALA A N 1
ATOM 763 C CA . ALA A 1 93 ? -15.218 3.455 0.239 1.00 95.00 93 ALA A CA 1
ATOM 764 C C . ALA A 1 93 ? -15.700 4.894 0.514 1.00 95.00 93 ALA A C 1
ATOM 766 O O . ALA A 1 93 ? -16.480 5.106 1.442 1.00 95.00 93 ALA A O 1
ATOM 767 N N . GLU A 1 94 ? -15.289 5.870 -0.302 1.00 94.75 94 GLU A N 1
ATOM 768 C CA . GLU A 1 94 ? -15.763 7.263 -0.219 1.00 94.75 94 GLU A CA 1
ATOM 769 C C . GLU A 1 94 ? -17.049 7.519 -1.039 1.00 94.75 94 GLU A C 1
ATOM 771 O O . GLU A 1 94 ? -17.562 8.639 -1.047 1.00 94.75 94 GLU A O 1
ATOM 776 N N . GLY A 1 95 ? -17.606 6.501 -1.710 1.00 93.88 95 GLY A N 1
ATOM 777 C CA . GLY A 1 95 ? -18.816 6.623 -2.537 1.00 93.88 95 GLY A CA 1
ATOM 778 C C . GLY A 1 95 ? -18.591 7.289 -3.901 1.00 93.88 95 GLY A C 1
ATOM 779 O O . GLY A 1 95 ? -19.533 7.771 -4.530 1.00 93.88 95 GLY A O 1
ATOM 780 N N . GLU A 1 96 ? -17.346 7.330 -4.370 1.00 94.62 96 GLU A N 1
ATOM 781 C CA . GLU A 1 96 ? -16.923 7.923 -5.639 1.00 94.62 96 GLU A CA 1
ATOM 782 C C . GLU A 1 96 ? -16.90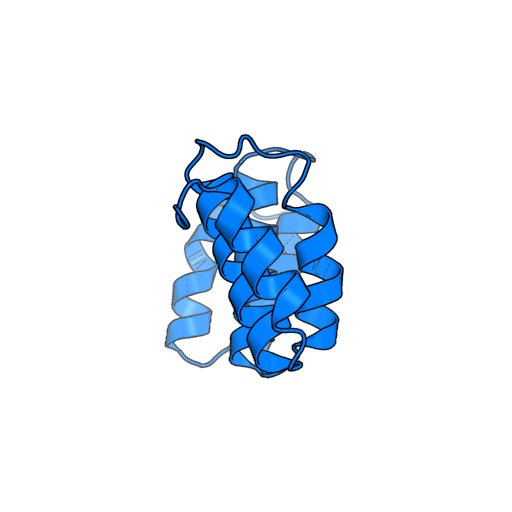6 6.869 -6.768 1.00 94.62 96 GLU A C 1
ATOM 784 O O . GLU A 1 96 ? -15.893 6.658 -7.441 1.00 94.62 96 GLU A O 1
ATOM 789 N N . ASP A 1 97 ? -18.041 6.194 -6.986 1.00 93.25 97 ASP A N 1
ATOM 790 C CA . ASP A 1 97 ? -18.164 5.022 -7.874 1.00 93.25 97 ASP A CA 1
ATOM 791 C C . ASP A 1 97 ? -17.638 5.246 -9.302 1.00 93.25 97 ASP A C 1
ATOM 793 O O . ASP A 1 97 ? -17.073 4.338 -9.916 1.00 93.25 97 ASP A O 1
ATOM 797 N N . ASP A 1 98 ? -17.818 6.444 -9.859 1.00 94.06 98 ASP A N 1
ATOM 798 C CA . ASP A 1 98 ? -17.335 6.762 -11.207 1.00 94.06 98 ASP A CA 1
ATOM 799 C C . ASP A 1 98 ? -15.801 6.776 -11.270 1.00 94.06 98 ASP A C 1
ATOM 801 O O . ASP A 1 98 ? -15.213 6.205 -12.193 1.00 94.06 98 ASP A O 1
ATOM 805 N N . LEU A 1 99 ? -15.143 7.327 -10.245 1.00 92.69 99 LEU A N 1
ATOM 806 C CA . LEU A 1 99 ? -13.682 7.327 -10.140 1.00 92.69 99 LEU A CA 1
ATOM 807 C C . LEU A 1 99 ? -13.138 5.916 -9.895 1.00 92.69 99 LEU A C 1
ATOM 809 O O . LEU A 1 99 ? -12.089 5.551 -10.435 1.00 92.69 99 LEU A O 1
ATOM 813 N N . ALA A 1 100 ? -13.864 5.095 -9.132 1.00 91.75 100 ALA A N 1
ATOM 814 C CA . ALA A 1 100 ? -13.522 3.689 -8.953 1.00 91.75 100 ALA A CA 1
ATOM 815 C C . ALA A 1 100 ? -13.567 2.916 -10.282 1.00 91.75 100 ALA A C 1
ATOM 817 O O . ALA A 1 100 ? -12.612 2.212 -10.630 1.00 91.75 100 ALA A O 1
ATOM 818 N N . ARG A 1 101 ? -14.637 3.093 -11.071 1.00 90.62 101 ARG A N 1
ATOM 819 C CA . ARG A 1 101 ? -14.770 2.472 -12.401 1.00 90.62 101 ARG A CA 1
ATOM 820 C C . ARG A 1 101 ? -13.665 2.912 -13.350 1.00 90.62 101 ARG A C 1
ATOM 822 O O . ARG A 1 101 ? -13.109 2.066 -14.050 1.00 90.62 101 ARG A O 1
ATOM 829 N N . ASP A 1 102 ? -13.314 4.193 -13.360 1.00 89.88 102 ASP A N 1
ATOM 830 C CA . ASP A 1 102 ? -12.234 4.700 -14.210 1.00 89.88 102 ASP A CA 1
ATOM 831 C C . ASP A 1 102 ? -10.877 4.076 -13.842 1.00 89.88 102 ASP A C 1
ATOM 833 O O . ASP A 1 102 ? -10.116 3.677 -14.732 1.00 89.88 102 ASP A O 1
ATOM 837 N N . CYS A 1 103 ? -10.608 3.872 -12.547 1.00 87.19 103 CYS A N 1
ATOM 838 C CA . CYS A 1 103 ? -9.419 3.144 -12.099 1.00 87.19 103 CYS A CA 1
ATOM 839 C C . CYS A 1 103 ? -9.381 1.711 -12.658 1.00 87.19 103 CYS A C 1
ATOM 841 O O . CYS A 1 103 ? -8.334 1.261 -13.128 1.00 87.19 103 CYS A O 1
ATOM 843 N N . LEU A 1 104 ? -10.511 0.998 -12.666 1.00 85.94 104 LEU A N 1
ATOM 844 C CA . LEU A 1 104 ? -10.594 -0.386 -13.154 1.00 85.94 104 LEU A CA 1
ATOM 845 C C . LEU A 1 104 ? -10.599 -0.496 -14.685 1.00 85.94 104 LEU A C 1
ATOM 847 O O . LEU A 1 104 ? -10.053 -1.458 -15.230 1.00 85.94 104 LEU A O 1
ATOM 851 N N . ARG A 1 105 ? -11.167 0.488 -15.393 1.00 83.19 105 ARG A N 1
ATOM 852 C CA . ARG A 1 105 ? -11.196 0.523 -16.865 1.00 83.19 105 ARG A CA 1
ATOM 853 C C . ARG A 1 105 ? -9.784 0.496 -17.449 1.00 83.19 105 ARG A C 1
ATOM 855 O O . ARG A 1 105 ? -9.539 -0.208 -18.424 1.00 83.19 105 ARG A O 1
ATOM 862 N N . SER A 1 106 ? -8.844 1.192 -16.811 1.00 70.00 106 SER A N 1
ATOM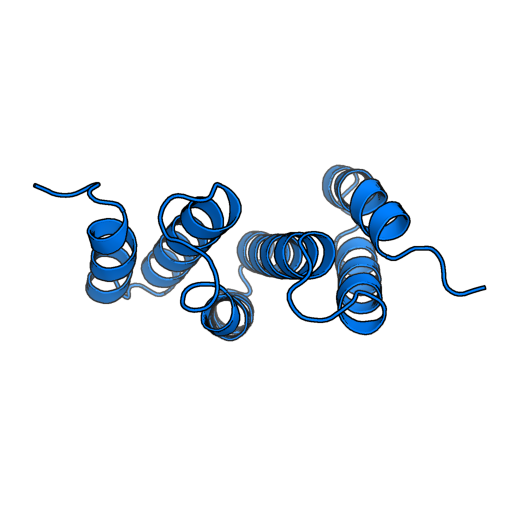 863 C CA . SER A 1 106 ? -7.431 1.219 -17.220 1.00 70.00 106 SER A CA 1
ATOM 864 C C . SER A 1 106 ? -6.704 -0.135 -17.117 1.00 70.00 106 SER A C 1
ATOM 866 O O . SER A 1 106 ? -5.604 -0.275 -17.642 1.00 70.00 106 SER A O 1
ATOM 868 N N . LEU A 1 107 ? -7.321 -1.142 -16.484 1.00 72.56 107 LEU A N 1
ATOM 869 C CA . LEU A 1 107 ? -6.817 -2.517 -16.391 1.00 72.56 107 LEU A CA 1
ATOM 870 C C . LEU A 1 107 ? -7.450 -3.471 -17.421 1.00 72.56 107 LEU A C 1
ATOM 872 O O . LEU A 1 107 ? -7.208 -4.674 -17.358 1.00 72.56 107 LEU A O 1
ATOM 876 N N . GLY A 1 108 ? -8.308 -2.974 -18.320 1.00 62.06 108 GLY A N 1
ATOM 877 C CA . GLY A 1 108 ? -9.055 -3.819 -19.259 1.00 62.06 108 GLY A CA 1
ATOM 878 C C . GLY A 1 108 ? -10.092 -4.727 -18.583 1.00 62.06 108 GLY A C 1
ATOM 879 O O . GLY A 1 108 ? -10.522 -5.713 -19.170 1.00 62.06 108 GLY A O 1
ATOM 880 N N . LEU A 1 109 ? -10.488 -4.416 -17.342 1.00 59.56 109 LEU A N 1
ATOM 881 C CA . LEU A 1 109 ? -11.414 -5.228 -16.542 1.00 59.56 109 LEU A CA 1
ATOM 882 C C . LEU A 1 109 ? -12.899 -4.917 -16.805 1.00 59.56 109 LEU A C 1
ATOM 884 O O . LEU A 1 109 ? -13.756 -5.460 -16.115 1.00 59.56 109 LEU A O 1
ATOM 888 N N . TRP A 1 110 ? -13.206 -4.049 -17.772 1.00 42.38 110 TRP A N 1
ATOM 889 C CA . TRP A 1 110 ? -14.566 -3.701 -18.192 1.00 42.38 110 TRP A CA 1
ATOM 890 C C . TRP A 1 110 ? -14.632 -3.673 -19.726 1.00 42.38 110 TRP A C 1
ATOM 892 O O . TRP A 1 110 ? -13.866 -2.943 -20.357 1.00 42.38 110 TRP A O 1
ATOM 902 N N . SER A 1 111 ? -15.540 -4.470 -20.299 1.00 44.59 111 SER A N 1
ATOM 903 C CA . SER A 1 111 ? -15.886 -4.546 -21.729 1.00 44.59 111 SER A CA 1
ATOM 904 C C . SER A 1 111 ? -17.354 -4.218 -21.938 1.00 44.59 111 SER A C 1
ATOM 906 O O . SER A 1 111 ? -18.153 -4.793 -21.162 1.00 44.59 111 SER A O 1
#